Protein AF-A0A3D2KM70-F1 (afdb_monomer_lite)

pLDDT: mean 77.21, std 19.56, range [39.81, 95.88]

Radius of gyration: 17.31 Å; chains: 1; bounding box: 34×28×60 Å

Structure (mmCIF, N/CA/C/O backbone):
data_AF-A0A3D2KM70-F1
#
_entry.id   AF-A0A3D2KM70-F1
#
loop_
_atom_site.group_PDB
_atom_site.id
_atom_site.type_symbol
_atom_site.label_atom_id
_atom_site.label_alt_id
_atom_site.label_comp_id
_atom_site.label_asym_id
_atom_site.label_entity_id
_atom_site.label_seq_id
_atom_site.pdbx_PDB_ins_code
_atom_site.Cartn_x
_atom_site.Cartn_y
_atom_site.Cartn_z
_atom_site.occupancy
_atom_site.B_iso_or_equiv
_atom_site.auth_seq_id
_atom_site.auth_comp_id
_atom_site.auth_asym_id
_atom_site.auth_atom_id
_atom_site.pdbx_PDB_model_num
ATOM 1 N N . ARG A 1 1 ? -3.019 -10.449 10.717 1.00 87.00 1 ARG A N 1
ATOM 2 C CA . ARG A 1 1 ? -4.019 -9.402 10.418 1.00 87.00 1 ARG A CA 1
ATOM 3 C C . ARG A 1 1 ? -3.987 -8.379 11.542 1.00 87.00 1 ARG A C 1
ATOM 5 O O . ARG A 1 1 ? -4.004 -8.789 12.696 1.00 87.00 1 ARG A O 1
ATOM 12 N N . LYS A 1 2 ? -3.865 -7.092 11.223 1.00 93.62 2 LYS A N 1
ATOM 13 C CA . LYS A 1 2 ? -3.864 -5.991 12.191 1.00 93.62 2 LYS A CA 1
ATOM 14 C C . LYS A 1 2 ? -4.686 -4.846 11.616 1.00 93.62 2 LYS A C 1
ATOM 16 O O . LYS A 1 2 ? -4.465 -4.476 10.468 1.00 93.62 2 LYS A O 1
ATOM 21 N N . THR A 1 3 ? -5.600 -4.316 12.412 1.00 94.56 3 THR A N 1
ATOM 22 C CA . THR A 1 3 ? -6.465 -3.195 12.040 1.00 94.56 3 THR A CA 1
ATOM 23 C C . THR A 1 3 ? -6.062 -1.974 12.860 1.00 94.56 3 THR A C 1
ATOM 25 O O . THR A 1 3 ? -5.606 -2.127 13.994 1.00 94.56 3 THR A O 1
ATOM 28 N N . THR A 1 4 ? -6.131 -0.790 12.264 1.00 93.19 4 THR A N 1
ATOM 29 C CA . THR A 1 4 ? -5.904 0.485 12.950 1.00 93.19 4 THR A CA 1
ATOM 30 C C . THR A 1 4 ? -7.075 0.817 13.884 1.00 93.19 4 THR A C 1
ATOM 32 O O . THR A 1 4 ? -8.182 0.317 13.694 1.00 93.19 4 THR A O 1
ATOM 35 N N . ASP A 1 5 ? -6.847 1.632 14.918 1.00 94.06 5 ASP A N 1
ATOM 36 C CA . ASP A 1 5 ? -7.869 1.918 15.946 1.00 94.06 5 ASP A CA 1
ATOM 37 C C . ASP A 1 5 ? -9.064 2.722 15.403 1.00 94.06 5 ASP A C 1
ATOM 39 O O . ASP A 1 5 ? -10.170 2.632 15.930 1.00 94.06 5 ASP A O 1
ATOM 43 N N . ASP A 1 6 ? -8.848 3.477 14.324 1.00 89.50 6 ASP A N 1
ATOM 44 C CA . ASP A 1 6 ? -9.877 4.194 13.562 1.00 89.50 6 ASP A CA 1
ATOM 45 C C . ASP A 1 6 ? -10.718 3.266 12.667 1.00 89.50 6 ASP A C 1
ATOM 47 O O . ASP A 1 6 ? -11.648 3.721 12.011 1.00 89.50 6 ASP A O 1
ATOM 51 N N . LEU A 1 7 ? -10.402 1.965 12.648 1.00 89.62 7 LEU A N 1
ATOM 52 C CA . LEU A 1 7 ? -11.056 0.922 11.853 1.00 89.62 7 LEU A CA 1
ATOM 53 C C . LEU A 1 7 ? -10.990 1.136 10.331 1.00 89.62 7 LEU A C 1
ATOM 55 O O . LEU A 1 7 ? -11.592 0.366 9.584 1.00 89.62 7 LEU A O 1
ATOM 59 N N . THR A 1 8 ? -10.209 2.111 9.864 1.00 89.31 8 THR A N 1
ATOM 60 C CA . THR A 1 8 ? -10.107 2.474 8.444 1.00 89.31 8 THR A CA 1
ATOM 61 C C . THR A 1 8 ? -9.232 1.499 7.659 1.00 89.31 8 THR A C 1
ATOM 63 O O . THR A 1 8 ? -9.537 1.163 6.516 1.00 89.31 8 THR A O 1
ATOM 66 N N . PHE A 1 9 ? -8.139 1.006 8.255 1.00 92.31 9 PHE A N 1
ATOM 67 C CA . PHE A 1 9 ? -7.177 0.148 7.563 1.00 92.31 9 PHE A CA 1
ATOM 68 C C . PHE A 1 9 ? -6.993 -1.186 8.266 1.00 92.31 9 PHE A C 1
ATOM 70 O O . PHE A 1 9 ? -6.699 -1.254 9.456 1.00 92.31 9 PHE A O 1
ATOM 77 N N . THR A 1 10 ? -7.066 -2.265 7.490 1.00 93.81 10 THR A N 1
ATOM 78 C CA . THR A 1 10 ? -6.655 -3.602 7.920 1.00 93.81 10 THR A CA 1
ATOM 79 C C . THR A 1 10 ? -5.520 -4.082 7.031 1.00 93.81 10 THR A C 1
ATOM 81 O O . THR A 1 10 ? -5.663 -4.148 5.817 1.00 93.81 10 THR A O 1
ATOM 84 N N . VAL A 1 11 ? -4.396 -4.450 7.644 1.00 94.19 11 VAL A N 1
ATOM 85 C CA . VAL A 1 11 ? -3.271 -5.087 6.958 1.00 94.19 11 VAL A CA 1
ATOM 86 C C . VAL A 1 11 ? -3.268 -6.575 7.274 1.00 94.19 11 VAL A C 1
ATOM 88 O O . VAL A 1 11 ? -3.274 -6.997 8.440 1.00 94.19 11 VAL A O 1
ATOM 91 N N . GLU A 1 12 ? -3.211 -7.391 6.231 1.00 92.69 12 GLU A N 1
ATOM 92 C CA . GLU A 1 12 ? -3.057 -8.832 6.346 1.00 92.69 12 GLU A CA 1
ATOM 93 C C . GLU A 1 12 ? -2.005 -9.376 5.387 1.00 92.69 12 GLU A C 1
ATOM 95 O O . GLU A 1 12 ? -1.741 -8.813 4.330 1.00 92.69 12 GLU A O 1
ATOM 100 N N . GLN A 1 13 ? -1.362 -10.463 5.811 1.00 92.81 13 GLN A N 1
ATOM 101 C CA . GLN A 1 13 ? -0.439 -11.203 4.970 1.00 92.81 13 GLN A CA 1
ATOM 102 C C . GLN A 1 13 ? -1.229 -12.331 4.322 1.00 92.81 13 GLN A C 1
ATOM 104 O O . GLN A 1 13 ? -1.764 -13.195 5.016 1.00 92.81 13 GLN A O 1
ATOM 109 N N . VAL A 1 14 ? -1.289 -12.302 2.999 1.00 91.19 14 VAL A N 1
ATOM 110 C CA . VAL A 1 14 ? -1.857 -13.366 2.175 1.00 91.19 14 VAL A CA 1
ATOM 111 C C . VAL A 1 14 ? -0.731 -14.188 1.555 1.00 91.19 14 VAL A C 1
ATOM 113 O O . VAL A 1 14 ? 0.415 -13.742 1.502 1.00 91.19 14 VAL A O 1
ATOM 116 N N . ASN A 1 15 ? -1.053 -15.400 1.104 1.00 90.25 15 ASN A N 1
ATOM 117 C CA . ASN A 1 15 ? -0.092 -16.265 0.424 1.00 90.25 15 ASN A CA 1
ATOM 118 C C . ASN A 1 15 ? 0.107 -15.812 -1.032 1.00 90.25 15 ASN A C 1
ATOM 120 O O . ASN A 1 15 ? 0.865 -14.891 -1.316 1.00 90.25 15 ASN A O 1
ATOM 124 N N . CYS A 1 16 ? -0.576 -16.463 -1.974 1.00 88.75 16 CYS A N 1
ATOM 125 C CA . CYS A 1 16 ? -0.451 -16.165 -3.392 1.00 88.75 16 CYS A CA 1
ATOM 126 C C . CYS A 1 16 ? -1.614 -15.288 -3.861 1.00 88.75 16 CYS A C 1
ATOM 128 O O . CYS A 1 16 ? -2.772 -15.642 -3.659 1.00 88.75 16 CYS A O 1
ATOM 130 N N . VAL A 1 17 ? -1.285 -14.184 -4.534 1.00 88.44 17 VAL A N 1
ATOM 131 C CA . VAL A 1 17 ? -2.242 -13.300 -5.227 1.00 88.44 17 VAL A CA 1
ATOM 132 C C . VAL A 1 17 ? -2.321 -13.631 -6.729 1.00 88.44 17 VAL A C 1
ATOM 134 O O . VAL A 1 17 ? -3.174 -13.126 -7.444 1.00 88.44 17 VAL A O 1
ATOM 137 N N . GLY A 1 18 ? -1.428 -14.490 -7.236 1.00 89.50 18 GLY A N 1
ATOM 138 C CA . GLY A 1 18 ? -1.379 -14.857 -8.657 1.00 89.50 18 GLY A CA 1
ATOM 139 C C . GLY A 1 18 ? -0.759 -13.792 -9.572 1.00 89.50 18 GLY A C 1
ATOM 140 O O . GLY A 1 18 ? -0.825 -13.925 -10.787 1.00 89.50 18 GLY A O 1
ATOM 141 N N . ALA A 1 19 ? -0.119 -12.764 -9.008 1.00 89.44 19 ALA A N 1
ATOM 142 C CA . ALA A 1 19 ? 0.478 -11.637 -9.731 1.00 89.44 19 ALA A CA 1
ATOM 143 C C . ALA A 1 19 ? 2.021 -11.655 -9.695 1.00 89.44 19 ALA A C 1
ATOM 145 O O . ALA A 1 19 ? 2.674 -10.627 -9.524 1.00 89.44 19 ALA A O 1
ATOM 146 N N . CYS A 1 20 ? 2.621 -12.843 -9.820 1.00 91.00 20 CYS A N 1
ATOM 147 C CA . CYS A 1 20 ? 4.066 -13.047 -9.656 1.00 91.00 20 CYS A CA 1
ATOM 148 C C . CYS A 1 20 ? 4.926 -12.228 -10.633 1.00 91.00 20 CYS A C 1
ATOM 150 O O . CYS A 1 20 ? 6.056 -11.890 -10.298 1.00 91.00 20 CYS A O 1
ATOM 152 N N . SER A 1 21 ? 4.403 -11.901 -11.818 1.00 93.06 21 SER A N 1
ATOM 153 C CA . SER A 1 21 ? 5.110 -11.115 -12.837 1.00 93.06 21 SER A CA 1
ATOM 154 C C . SER A 1 21 ? 5.306 -9.643 -12.472 1.00 93.06 21 SER A C 1
ATOM 156 O O . SER A 1 21 ? 6.111 -8.986 -13.118 1.00 93.06 21 SER A O 1
ATOM 158 N N . MET A 1 22 ? 4.585 -9.135 -11.469 1.00 89.50 22 MET A N 1
ATOM 159 C CA . MET A 1 22 ? 4.649 -7.743 -11.004 1.00 89.50 22 MET A CA 1
ATOM 160 C C . MET A 1 22 ? 5.007 -7.682 -9.513 1.00 89.50 22 MET A C 1
ATOM 162 O O . MET A 1 22 ? 4.574 -6.787 -8.790 1.00 89.50 22 MET A O 1
ATOM 166 N N . ALA A 1 23 ? 5.707 -8.695 -8.999 1.00 90.12 23 ALA A N 1
ATOM 167 C CA . ALA A 1 23 ? 6.129 -8.703 -7.606 1.00 90.12 23 ALA A CA 1
ATOM 168 C C . ALA A 1 23 ? 7.174 -7.596 -7.358 1.00 90.12 23 ALA A C 1
ATOM 170 O O . ALA A 1 23 ? 8.082 -7.453 -8.177 1.00 90.12 23 ALA A O 1
ATOM 171 N N . PRO A 1 24 ? 7.137 -6.883 -6.213 1.00 91.75 24 PRO A N 1
ATOM 172 C CA . PRO A 1 24 ? 6.229 -7.020 -5.063 1.00 91.75 24 PRO A CA 1
ATOM 173 C C . PRO A 1 24 ? 4.807 -6.484 -5.305 1.00 91.75 24 PRO A C 1
ATOM 175 O O . PRO A 1 24 ? 4.634 -5.445 -5.934 1.00 91.75 24 PRO A O 1
ATOM 178 N N . VAL A 1 25 ? 3.796 -7.164 -4.745 1.00 93.19 25 VAL A N 1
ATOM 179 C CA . VAL A 1 25 ? 2.371 -6.838 -4.943 1.00 93.19 25 VAL A CA 1
ATOM 180 C C . VAL A 1 25 ? 1.664 -6.488 -3.635 1.00 93.19 25 VAL A C 1
ATOM 182 O O . VAL A 1 25 ? 1.904 -7.116 -2.604 1.00 93.19 25 VAL A O 1
ATOM 185 N N . VAL A 1 26 ? 0.745 -5.524 -3.704 1.00 93.06 26 VAL A N 1
ATOM 186 C CA . VAL A 1 26 ? -0.213 -5.190 -2.641 1.00 93.06 26 VAL A CA 1
ATOM 187 C C . VAL A 1 26 ? -1.625 -5.218 -3.217 1.00 93.06 26 VAL A C 1
ATOM 189 O O . VAL A 1 26 ? -1.872 -4.664 -4.287 1.00 93.06 26 VAL A O 1
ATOM 192 N N . THR A 1 27 ? -2.560 -5.841 -2.504 1.00 92.06 27 THR A N 1
ATOM 193 C CA . THR A 1 27 ? -3.991 -5.798 -2.821 1.00 92.06 27 THR A CA 1
ATOM 194 C C . THR A 1 27 ? -4.723 -4.880 -1.856 1.00 92.06 27 THR A C 1
ATOM 196 O O . THR A 1 27 ? -4.455 -4.880 -0.657 1.00 92.06 27 THR A O 1
ATOM 199 N N . VAL A 1 28 ? -5.667 -4.100 -2.377 1.00 92.75 28 VAL A N 1
ATOM 200 C CA . VAL A 1 28 ? -6.573 -3.278 -1.568 1.00 92.75 28 VAL A CA 1
ATOM 201 C C . VAL A 1 28 ? -7.992 -3.788 -1.773 1.00 92.75 28 VAL A C 1
ATOM 203 O O . VAL A 1 28 ? -8.465 -3.885 -2.912 1.00 92.75 28 VAL A O 1
ATOM 206 N N . ASN A 1 29 ? -8.651 -4.133 -0.662 1.00 88.31 29 ASN A N 1
ATOM 207 C CA . ASN A 1 29 ? -10.015 -4.673 -0.615 1.00 88.31 29 ASN A CA 1
ATOM 208 C C . ASN A 1 29 ? -10.239 -5.884 -1.544 1.00 88.31 29 ASN A C 1
ATOM 210 O O . ASN A 1 29 ? -11.329 -6.036 -2.088 1.00 88.31 29 ASN A O 1
ATOM 214 N N . ASP A 1 30 ? -9.195 -6.686 -1.790 1.00 82.69 30 ASP A N 1
ATOM 215 C CA . ASP A 1 30 ? -9.190 -7.850 -2.696 1.00 82.69 30 ASP A CA 1
ATOM 216 C C . ASP A 1 30 ? -9.635 -7.571 -4.143 1.00 82.69 30 ASP A C 1
ATOM 218 O O . ASP A 1 30 ? -9.998 -8.483 -4.884 1.00 82.69 30 ASP A O 1
ATOM 222 N N . ARG A 1 31 ? -9.597 -6.302 -4.569 1.00 82.06 31 ARG A N 1
ATOM 223 C CA . ARG A 1 31 ? -10.047 -5.878 -5.907 1.00 82.06 31 ARG A CA 1
ATOM 224 C C . ARG A 1 31 ? -8.949 -5.207 -6.704 1.00 82.06 31 ARG A C 1
ATOM 226 O O . ARG A 1 31 ? -8.727 -5.543 -7.864 1.00 82.06 31 ARG A O 1
ATOM 233 N N . ARG A 1 32 ? -8.248 -4.254 -6.087 1.00 86.12 32 ARG A N 1
ATOM 234 C CA . ARG A 1 32 ? -7.187 -3.509 -6.766 1.00 86.12 32 ARG A CA 1
ATOM 235 C C . ARG A 1 32 ? -5.839 -4.126 -6.440 1.00 86.12 32 ARG A C 1
ATOM 237 O O . ARG A 1 32 ? -5.443 -4.160 -5.278 1.00 86.12 32 ARG A O 1
ATOM 244 N N . VAL A 1 33 ? -5.159 -4.613 -7.474 1.00 91.00 33 VAL A N 1
ATOM 245 C CA . VAL A 1 33 ? -3.797 -5.149 -7.402 1.00 91.00 33 VAL A CA 1
ATOM 246 C C . VAL A 1 33 ? -2.833 -4.047 -7.819 1.00 91.00 33 VAL A C 1
ATOM 248 O O . VAL A 1 33 ? -2.966 -3.487 -8.905 1.00 91.00 33 VAL A O 1
ATOM 251 N N . TYR A 1 34 ? -1.853 -3.760 -6.973 1.00 91.69 34 TYR A N 1
ATOM 252 C CA . TYR A 1 34 ? -0.773 -2.833 -7.268 1.00 91.69 34 TYR A CA 1
ATOM 253 C C . TYR A 1 34 ? 0.548 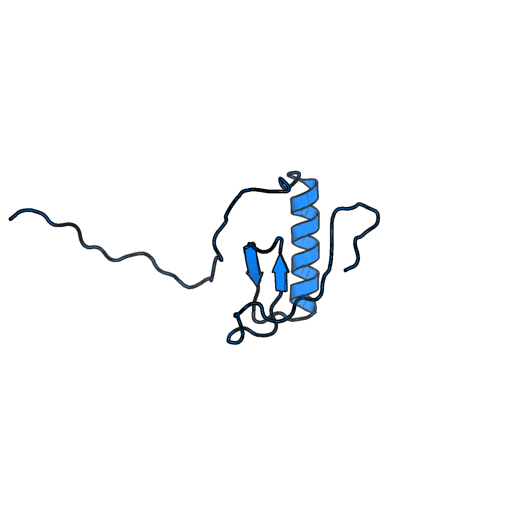-3.599 -7.273 1.00 91.69 34 TYR A C 1
ATOM 255 O O . TYR A 1 34 ? 0.959 -4.116 -6.233 1.00 91.69 34 TYR A O 1
ATOM 263 N N . GLY A 1 35 ? 1.168 -3.707 -8.446 1.00 92.69 35 GLY A N 1
ATOM 264 C CA . GLY A 1 35 ? 2.458 -4.367 -8.640 1.00 92.69 35 GLY A CA 1
ATOM 265 C C . GLY A 1 35 ? 3.643 -3.406 -8.660 1.00 92.69 35 GLY A C 1
ATOM 266 O O . GLY A 1 35 ? 3.459 -2.196 -8.533 1.00 92.69 35 GLY A O 1
ATOM 267 N N . ASP A 1 36 ? 4.842 -3.975 -8.796 1.00 93.69 36 ASP A N 1
ATOM 268 C CA . ASP A 1 36 ? 6.141 -3.288 -8.805 1.00 93.69 36 ASP A CA 1
ATOM 269 C C . ASP A 1 36 ? 6.334 -2.340 -7.611 1.00 93.69 36 ASP A C 1
ATOM 271 O O . ASP A 1 36 ? 6.993 -1.306 -7.693 1.00 93.69 36 ASP A O 1
ATOM 275 N N . MET A 1 37 ? 5.747 -2.701 -6.467 1.00 93.56 37 MET A N 1
ATOM 276 C CA . MET A 1 37 ? 5.582 -1.787 -5.347 1.00 93.56 37 MET A CA 1
ATOM 277 C C . MET A 1 37 ? 6.896 -1.543 -4.599 1.00 93.56 37 MET A C 1
ATOM 279 O O . MET A 1 37 ? 7.490 -2.459 -4.021 1.00 93.56 37 MET A O 1
ATOM 283 N N . THR A 1 38 ? 7.300 -0.278 -4.498 1.00 95.88 38 THR A N 1
ATOM 284 C CA . THR A 1 38 ? 8.366 0.160 -3.587 1.00 95.88 38 THR A CA 1
ATOM 285 C C . THR A 1 38 ? 7.816 0.646 -2.242 1.00 95.88 38 THR A C 1
ATOM 287 O O . THR A 1 38 ? 6.646 0.997 -2.104 1.00 95.88 38 THR A O 1
ATOM 290 N N . GLN A 1 39 ? 8.678 0.752 -1.222 1.00 95.25 39 GLN A N 1
ATOM 291 C CA . GLN A 1 39 ? 8.289 1.306 0.089 1.00 95.25 39 GLN A CA 1
ATOM 292 C C . GLN A 1 39 ? 7.737 2.739 -0.016 1.00 95.25 39 GLN A C 1
ATOM 294 O O . GLN A 1 39 ? 6.803 3.104 0.697 1.00 95.25 39 GLN A O 1
ATOM 299 N N . LYS A 1 40 ? 8.303 3.552 -0.919 1.00 95.75 40 LYS A N 1
ATOM 300 C CA . LYS A 1 40 ? 7.867 4.934 -1.150 1.00 95.75 40 LYS A CA 1
ATOM 301 C C . LYS A 1 40 ? 6.480 4.979 -1.791 1.00 95.75 40 LYS A C 1
ATOM 303 O O . LYS A 1 40 ? 5.653 5.796 -1.394 1.00 95.75 40 LYS A O 1
ATOM 308 N N . GLU A 1 41 ? 6.225 4.108 -2.761 1.00 93.50 41 GLU A N 1
ATOM 309 C CA . GLU A 1 41 ? 4.922 4.013 -3.426 1.00 93.50 41 GLU A CA 1
ATOM 310 C C . GLU A 1 41 ? 3.856 3.439 -2.502 1.00 93.50 41 GLU A C 1
ATOM 312 O O . GLU A 1 41 ? 2.744 3.954 -2.493 1.00 93.50 41 GLU A O 1
ATOM 317 N N . ALA A 1 42 ? 4.204 2.465 -1.657 1.00 93.69 42 ALA A N 1
ATOM 318 C CA . ALA A 1 42 ? 3.303 1.950 -0.633 1.00 93.69 42 ALA A CA 1
ATOM 319 C C . ALA A 1 42 ? 2.882 3.056 0.348 1.00 93.69 42 ALA A C 1
ATOM 321 O O . ALA A 1 42 ? 1.696 3.206 0.634 1.00 93.69 42 ALA A O 1
ATOM 322 N N . ALA A 1 43 ? 3.826 3.884 0.811 1.00 95.50 43 ALA A N 1
ATOM 323 C CA . ALA A 1 43 ? 3.509 5.035 1.656 1.00 95.50 43 ALA A CA 1
ATOM 324 C C . ALA A 1 43 ? 2.604 6.045 0.928 1.00 95.50 43 ALA A C 1
ATOM 326 O O . ALA A 1 43 ? 1.591 6.475 1.475 1.00 95.50 43 ALA A O 1
ATOM 327 N N . ALA A 1 44 ? 2.917 6.377 -0.328 1.00 95.25 44 ALA A N 1
ATOM 328 C CA . ALA A 1 44 ? 2.091 7.277 -1.131 1.00 95.25 44 ALA A CA 1
ATOM 329 C C . ALA A 1 44 ? 0.686 6.710 -1.413 1.00 95.25 44 ALA A C 1
ATOM 331 O O . ALA A 1 44 ? -0.282 7.464 -1.457 1.00 95.25 44 ALA A O 1
ATOM 332 N N . LEU A 1 45 ? 0.559 5.393 -1.599 1.00 93.06 45 LEU A N 1
ATOM 333 C CA . LEU A 1 45 ? -0.719 4.701 -1.757 1.00 93.06 45 LEU A CA 1
ATOM 334 C C . LEU A 1 45 ? -1.566 4.836 -0.490 1.00 93.06 45 LEU A C 1
ATOM 336 O O . LEU A 1 45 ? -2.723 5.222 -0.596 1.00 93.06 45 LEU A O 1
ATOM 340 N N . VAL A 1 46 ? -0.995 4.592 0.693 1.00 93.06 46 VAL A N 1
ATOM 341 C CA . VAL A 1 46 ? -1.713 4.744 1.971 1.00 93.06 46 VAL A CA 1
ATOM 342 C C . VAL A 1 46 ? -2.220 6.175 2.159 1.00 93.06 46 VAL A C 1
ATOM 344 O O . VAL A 1 46 ? -3.373 6.362 2.531 1.00 93.06 46 VAL A O 1
ATOM 347 N N . GLU A 1 47 ? -1.406 7.186 1.851 1.00 93.94 47 GLU A N 1
ATOM 348 C CA . GLU A 1 47 ? -1.822 8.593 1.953 1.00 93.94 47 GLU A CA 1
ATOM 349 C C . GLU A 1 47 ? -2.964 8.952 0.993 1.00 93.94 47 GLU A C 1
ATOM 351 O O . GLU A 1 47 ? -3.832 9.750 1.341 1.00 93.94 47 GLU A O 1
ATOM 356 N N . ARG A 1 48 ? -3.000 8.355 -0.205 1.00 92.44 48 ARG A N 1
ATOM 357 C CA . ARG A 1 48 ? -4.136 8.519 -1.126 1.00 92.44 48 ARG A CA 1
ATOM 358 C C . ARG A 1 48 ? -5.394 7.846 -0.586 1.00 92.44 48 ARG A C 1
ATOM 360 O O . ARG A 1 48 ? -6.426 8.497 -0.503 1.00 92.44 48 ARG A O 1
ATOM 367 N N . LEU A 1 49 ? -5.280 6.593 -0.143 1.00 91.75 49 LEU A N 1
ATOM 368 C CA . LEU A 1 49 ? -6.406 5.834 0.407 1.00 91.75 49 LEU A CA 1
ATOM 369 C C . LEU A 1 49 ? -7.000 6.489 1.660 1.00 91.75 49 LEU A C 1
ATOM 371 O O . LEU A 1 49 ? -8.199 6.395 1.883 1.00 91.75 49 LEU A O 1
ATOM 375 N N . ARG A 1 50 ? -6.176 7.159 2.477 1.00 90.44 50 ARG A N 1
ATOM 376 C CA . ARG A 1 50 ? -6.640 7.931 3.640 1.00 90.44 50 ARG A CA 1
ATOM 377 C C . ARG A 1 50 ? -7.573 9.063 3.231 1.00 90.44 50 ARG A C 1
ATOM 379 O O . ARG A 1 50 ? -8.659 9.160 3.780 1.00 90.44 50 ARG A O 1
ATOM 386 N N . LYS A 1 51 ? -7.175 9.859 2.237 1.00 90.00 51 LYS A N 1
ATOM 387 C CA . LYS A 1 51 ? -8.005 10.953 1.711 1.00 90.00 51 LYS A CA 1
ATOM 388 C C . LYS A 1 51 ? -9.296 10.425 1.095 1.00 90.00 51 LYS A C 1
ATOM 390 O O . LYS A 1 51 ? -10.367 10.925 1.403 1.00 90.00 51 LYS A O 1
ATOM 395 N N . GLU A 1 52 ? -9.193 9.358 0.302 1.00 86.56 52 GLU A N 1
ATOM 396 C CA . GLU A 1 52 ? -10.359 8.700 -0.300 1.00 86.56 52 GLU A CA 1
ATOM 397 C C . GLU A 1 52 ? -11.354 8.224 0.774 1.00 86.56 52 GLU A C 1
ATOM 399 O O . GLU A 1 52 ? -12.550 8.442 0.625 1.00 86.56 52 GLU A O 1
ATOM 404 N N . ALA A 1 53 ? -10.870 7.648 1.882 1.00 84.25 53 ALA A N 1
ATOM 405 C CA . ALA A 1 53 ? -11.712 7.206 2.996 1.00 84.25 53 ALA A CA 1
ATOM 406 C C . ALA A 1 53 ? -12.368 8.358 3.787 1.00 84.25 53 ALA A C 1
ATOM 408 O O . ALA A 1 53 ? -13.406 8.146 4.416 1.00 84.25 53 ALA A O 1
ATOM 409 N N . GLU A 1 54 ? -11.776 9.555 3.774 1.00 78.94 54 GLU A N 1
ATOM 410 C CA . GLU A 1 54 ? -12.320 10.764 4.408 1.00 78.94 54 GLU A CA 1
ATOM 411 C C . GLU A 1 54 ? -13.368 11.470 3.526 1.00 78.94 54 GLU A C 1
ATOM 413 O O . GLU A 1 54 ? -14.324 12.041 4.054 1.00 78.94 54 GLU A O 1
ATOM 418 N N . GLU A 1 55 ? -13.195 11.445 2.199 1.00 72.88 55 GLU A N 1
ATOM 419 C CA . GLU A 1 55 ? -14.029 12.178 1.232 1.00 72.88 55 GLU A CA 1
ATOM 420 C C . GLU A 1 55 ? -15.283 11.403 0.796 1.00 72.88 55 GLU A C 1
ATOM 422 O O . GLU A 1 55 ? -16.357 11.995 0.688 1.00 72.88 55 GLU A O 1
ATOM 427 N N . GLU A 1 56 ? -15.184 10.085 0.607 1.00 58.91 56 GLU A N 1
ATOM 428 C CA . GLU A 1 56 ? -16.340 9.208 0.417 1.00 58.91 56 GLU A CA 1
ATOM 429 C C . GLU A 1 56 ? -16.165 7.953 1.281 1.00 58.91 56 GLU A C 1
ATOM 431 O O . GLU A 1 56 ? -15.211 7.199 1.075 1.00 58.91 56 GLU A O 1
ATOM 436 N N . PRO A 1 57 ? -17.065 7.671 2.245 1.00 56.22 57 P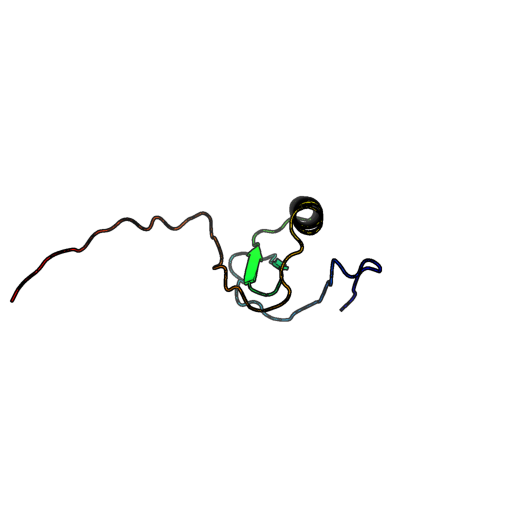RO A N 1
ATOM 437 C CA . PRO A 1 57 ? -16.967 6.454 3.037 1.00 56.22 57 PRO A CA 1
ATOM 438 C C . PRO A 1 57 ? -17.122 5.250 2.104 1.00 56.22 57 PRO A C 1
ATOM 440 O O . PRO A 1 57 ? -18.224 4.933 1.650 1.00 56.22 57 PRO A O 1
ATOM 443 N N . VAL A 1 58 ? -15.996 4.607 1.780 1.00 54.56 58 VAL A N 1
ATOM 44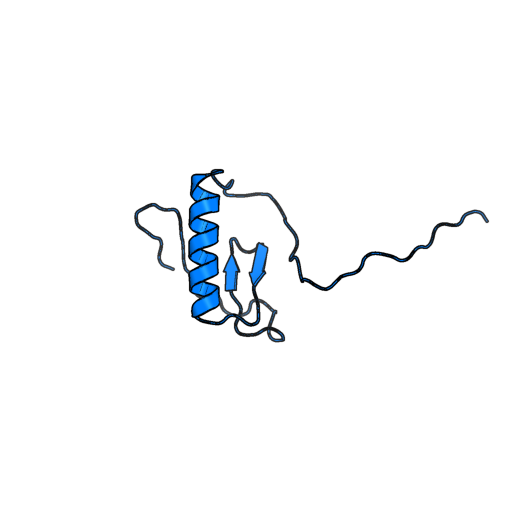4 C CA . VAL A 1 58 ? -15.945 3.488 0.839 1.00 54.56 58 VAL A CA 1
ATOM 445 C C . VAL A 1 58 ? -16.908 2.392 1.307 1.00 54.56 58 VAL A C 1
ATOM 447 O O . VAL A 1 58 ? -16.767 1.900 2.431 1.00 54.56 58 VAL A O 1
ATOM 450 N N . PRO A 1 59 ? -17.898 1.991 0.487 1.00 53.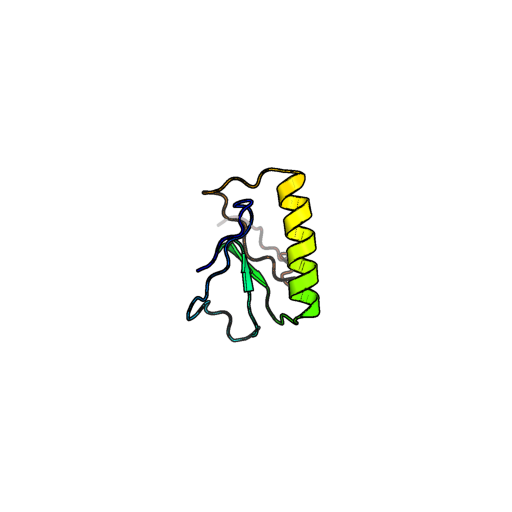66 59 PRO A N 1
ATOM 451 C CA . PRO A 1 59 ? -18.833 0.951 0.873 1.00 53.66 59 PRO A CA 1
ATOM 452 C C . PRO A 1 59 ? -18.056 -0.342 1.091 1.00 53.66 59 PRO A C 1
ATOM 454 O O . PRO A 1 59 ? -17.483 -0.924 0.162 1.00 53.66 59 PRO A O 1
ATOM 457 N N . THR A 1 60 ? -18.022 -0.802 2.335 1.00 55.81 60 THR A N 1
ATOM 458 C CA . THR A 1 60 ? -17.616 -2.166 2.628 1.00 55.81 60 THR A CA 1
ATOM 459 C C . THR A 1 60 ? -18.661 -3.086 2.002 1.00 55.81 60 THR A C 1
ATOM 461 O O . THR A 1 60 ? -19.833 -3.009 2.356 1.00 55.81 60 THR A O 1
ATOM 464 N N . GLU A 1 61 ? -18.190 -3.951 1.097 1.00 49.38 61 GLU A N 1
ATOM 465 C CA . GLU A 1 61 ? -18.913 -5.039 0.413 1.00 49.38 61 GLU A CA 1
ATOM 466 C C . GLU A 1 61 ? -19.639 -4.655 -0.904 1.00 49.38 61 GLU A C 1
ATOM 468 O O . GLU A 1 61 ? -20.538 -3.826 -0.941 1.00 49.38 61 GLU A O 1
ATOM 473 N N . GLY A 1 62 ? -19.243 -5.295 -2.023 1.00 51.56 62 GLY A N 1
ATOM 474 C CA . GLY A 1 62 ? -20.100 -5.430 -3.218 1.00 51.56 62 GLY A CA 1
ATOM 475 C C . GLY A 1 62 ? -19.773 -4.747 -4.565 1.00 51.56 62 GLY A C 1
ATOM 476 O O . GLY A 1 62 ? -20.495 -5.035 -5.512 1.00 51.56 62 GLY A O 1
ATOM 477 N N . ALA A 1 63 ? -18.738 -3.917 -4.745 1.00 45.91 63 ALA A N 1
ATOM 478 C CA . ALA A 1 63 ? -18.473 -3.255 -6.044 1.00 45.91 63 ALA A CA 1
ATOM 479 C C . ALA A 1 63 ? -17.213 -3.791 -6.751 1.00 45.91 63 ALA A C 1
ATOM 481 O O . ALA A 1 63 ? -16.091 -3.402 -6.438 1.00 45.91 63 ALA A O 1
ATOM 482 N N . GLY A 1 64 ? -17.377 -4.739 -7.674 1.00 51.50 64 GLY A N 1
ATOM 483 C CA . GLY A 1 64 ? -16.285 -5.184 -8.536 1.00 51.50 64 GLY A CA 1
ATOM 484 C C . GLY A 1 64 ? -15.758 -4.023 -9.379 1.00 51.50 64 GLY A C 1
ATOM 485 O O . GLY A 1 64 ? -16.446 -3.566 -10.281 1.00 51.50 64 GLY A O 1
ATOM 486 N N . ASP A 1 65 ? -14.528 -3.595 -9.114 1.00 49.28 65 ASP A N 1
ATOM 487 C CA . ASP A 1 65 ? -13.828 -2.604 -9.921 1.00 49.28 65 ASP A CA 1
ATOM 488 C C . ASP A 1 65 ? -12.519 -3.219 -10.384 1.00 49.28 65 ASP A C 1
ATOM 490 O O . ASP A 1 65 ? -11.565 -3.358 -9.613 1.00 49.28 65 ASP A O 1
ATOM 494 N N . GLY A 1 66 ? -12.544 -3.641 -11.649 1.00 48.81 66 GLY A N 1
ATOM 495 C CA . GLY A 1 66 ? -11.473 -4.338 -12.337 1.00 48.81 66 GLY A CA 1
ATOM 496 C C . GLY A 1 66 ? -10.100 -3.724 -12.089 1.00 48.81 66 GLY A C 1
ATOM 497 O O . GLY A 1 66 ? -9.926 -2.508 -11.955 1.00 48.81 66 GLY A O 1
ATOM 498 N N . VAL A 1 67 ? -9.119 -4.616 -12.026 1.00 46.84 67 VAL A N 1
ATOM 499 C CA . VAL A 1 67 ? -7.699 -4.294 -12.025 1.00 46.84 67 VAL A CA 1
ATOM 500 C C . VAL A 1 67 ? -7.394 -3.385 -13.222 1.00 46.84 67 VAL A C 1
ATOM 502 O O . VAL A 1 67 ? -7.422 -3.800 -14.373 1.00 46.84 67 VAL A O 1
ATOM 505 N N . GLY A 1 68 ? -7.177 -2.101 -12.948 1.00 48.06 68 GLY A N 1
ATOM 506 C CA . GLY A 1 68 ? -6.716 -1.142 -13.940 1.00 48.06 68 GLY A CA 1
ATOM 507 C C . GLY A 1 68 ? -5.209 -1.272 -14.077 1.00 48.06 68 GLY A C 1
ATOM 508 O O . GLY A 1 68 ? -4.468 -0.607 -13.357 1.00 48.06 68 GLY A O 1
ATOM 509 N N . THR A 1 69 ? -4.750 -2.129 -14.980 1.00 39.81 69 THR A N 1
ATOM 510 C CA . THR A 1 69 ? -3.388 -2.071 -15.507 1.00 39.81 69 THR A CA 1
ATOM 511 C C . THR A 1 69 ? -3.320 -0.909 -16.493 1.00 3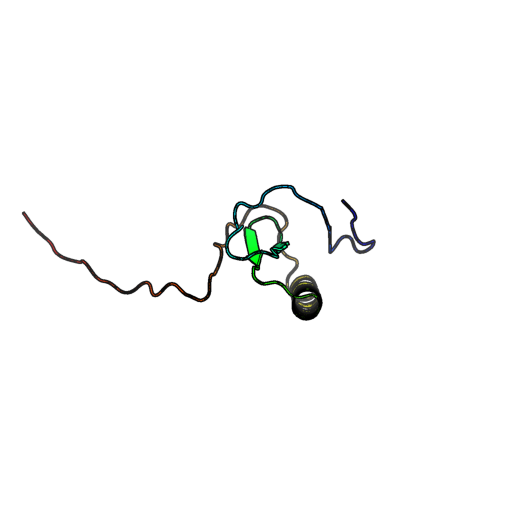9.81 69 THR A C 1
ATOM 513 O O . THR A 1 69 ? -4.086 -0.824 -17.455 1.00 39.81 69 THR A O 1
ATOM 516 N N . ALA A 1 70 ? -2.416 0.041 -16.247 1.00 49.00 70 ALA A N 1
ATOM 517 C CA . ALA A 1 70 ? -2.058 1.053 -17.231 1.00 49.00 70 ALA A CA 1
ATOM 518 C C . ALA A 1 70 ? -1.435 0.338 -18.445 1.00 49.00 70 ALA A C 1
ATOM 520 O O . ALA A 1 70 ? -0.236 0.075 -18.461 1.00 49.00 70 ALA A O 1
ATOM 521 N N . GLY A 1 71 ? -2.253 -0.042 -19.432 1.00 49.03 71 GLY A N 1
ATOM 522 C CA . GLY A 1 71 ? -1.754 -0.817 -20.568 1.00 49.03 71 GLY A CA 1
ATOM 523 C C . GLY A 1 71 ? -2.760 -1.360 -21.580 1.00 49.03 71 GLY A C 1
ATOM 524 O O . GLY A 1 71 ? -2.330 -1.693 -22.681 1.00 49.03 71 GLY A O 1
ATOM 525 N N . GLU A 1 72 ? -4.065 -1.416 -21.310 1.00 47.06 72 GLU A N 1
ATOM 526 C CA . GLU A 1 72 ? -5.004 -2.012 -22.273 1.00 47.06 72 GLU A CA 1
ATOM 527 C C . GLU A 1 72 ? -5.758 -0.973 -23.107 1.00 47.06 72 GLU A C 1
ATOM 529 O O . GLU A 1 72 ? -6.763 -0.381 -22.718 1.00 47.06 72 GLU A O 1
ATOM 534 N N . ARG A 1 73 ? -5.247 -0.779 -24.326 1.00 49.19 73 ARG A N 1
ATOM 535 C CA . ARG A 1 73 ? -5.987 -0.206 -25.450 1.00 49.19 73 ARG A CA 1
ATOM 536 C C . ARG A 1 73 ? -7.112 -1.165 -25.849 1.00 49.19 73 ARG A C 1
ATOM 538 O O . ARG A 1 73 ? -6.874 -2.119 -26.581 1.00 49.19 73 ARG A O 1
ATOM 545 N N . ALA A 1 74 ? -8.340 -0.881 -25.429 1.00 52.62 74 ALA A N 1
AT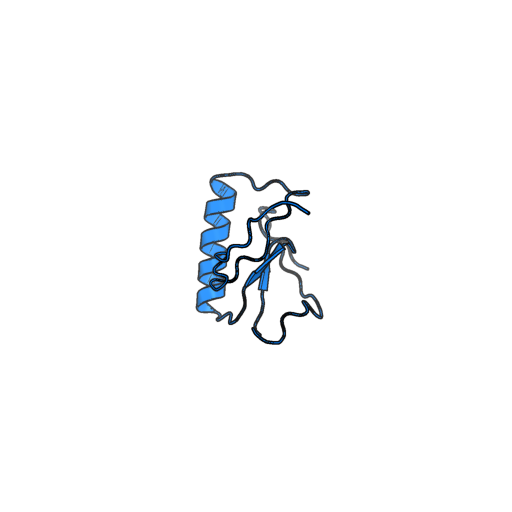OM 546 C CA . ALA A 1 74 ? -9.533 -1.415 -26.078 1.00 52.62 74 ALA A CA 1
ATOM 547 C C . ALA A 1 74 ? -9.868 -0.539 -27.297 1.00 52.62 74 ALA A C 1
ATOM 549 O O . ALA A 1 74 ? -10.582 0.454 -27.182 1.00 52.62 74 ALA A O 1
ATOM 550 N N . ALA A 1 75 ? -9.302 -0.874 -28.457 1.00 56.56 75 ALA A N 1
ATOM 551 C CA . ALA A 1 75 ? -9.729 -0.335 -29.746 1.00 56.56 75 ALA A CA 1
ATOM 552 C C . ALA A 1 75 ? -9.315 -1.278 -30.886 1.00 56.56 75 ALA A C 1
ATOM 554 O O . ALA A 1 75 ? -8.272 -1.079 -31.497 1.00 56.56 75 ALA A O 1
ATOM 555 N N . ASP A 1 76 ? -10.132 -2.302 -31.129 1.00 56.75 76 ASP A N 1
ATOM 556 C CA . ASP A 1 76 ? -10.461 -2.842 -32.458 1.00 56.75 76 ASP A CA 1
ATOM 557 C C . ASP A 1 76 ? -11.682 -3.767 -32.241 1.00 56.75 76 ASP A C 1
ATOM 559 O O . ASP A 1 76 ? -11.633 -4.678 -31.424 1.00 56.75 76 ASP A O 1
ATOM 563 N N . GLY A 1 77 ? -12.880 -3.531 -32.765 1.00 53.59 77 GLY A N 1
ATOM 564 C CA . GLY A 1 77 ? -13.167 -2.964 -34.072 1.00 53.59 77 GLY A CA 1
ATOM 565 C C . GLY A 1 77 ? -13.676 -4.040 -35.033 1.00 53.59 77 GLY A C 1
ATOM 566 O O . GLY A 1 77 ? -13.186 -4.122 -36.145 1.00 53.59 77 GLY A O 1
ATOM 567 N N . ALA A 1 78 ? -14.673 -4.849 -34.653 1.00 56.03 78 ALA A N 1
ATOM 568 C CA . ALA A 1 78 ? -15.366 -5.724 -35.604 1.00 56.03 78 ALA A CA 1
ATOM 569 C C . ALA A 1 78 ? -16.887 -5.617 -35.439 1.00 56.03 78 ALA A C 1
ATOM 571 O O . ALA A 1 78 ? -17.532 -6.400 -34.744 1.00 56.03 78 ALA A O 1
ATOM 572 N N . GLY A 1 79 ? -17.455 -4.597 -36.084 1.00 51.44 79 GLY A N 1
ATOM 573 C CA . GLY A 1 79 ? -18.835 -4.633 -36.555 1.00 51.44 79 GLY A CA 1
ATOM 574 C C . GLY A 1 79 ? -18.905 -5.270 -37.949 1.00 51.44 79 GLY A C 1
ATOM 575 O O . GLY A 1 79 ? -17.954 -5.170 -38.720 1.00 51.44 79 GLY A O 1
ATOM 576 N N . GLY A 1 80 ? -20.048 -5.880 -38.274 1.00 41.97 80 GLY A N 1
ATOM 577 C CA . GLY A 1 80 ? -20.397 -6.368 -39.619 1.00 41.97 80 GLY A CA 1
ATOM 578 C C . GLY A 1 80 ? -20.980 -7.785 -39.565 1.00 41.97 80 GLY A C 1
ATOM 579 O O . GLY A 1 80 ? -20.232 -8.739 -39.426 1.00 41.97 80 GLY A O 1
ATOM 580 N N . ALA A 1 81 ? -22.292 -7.965 -39.403 1.00 49.53 81 ALA A N 1
ATOM 581 C CA . ALA A 1 81 ? -23.350 -7.865 -40.419 1.00 49.53 81 ALA A CA 1
ATOM 582 C C . ALA A 1 81 ? -23.499 -9.126 -41.297 1.00 49.53 81 ALA A C 1
ATOM 584 O O . ALA A 1 81 ? -22.583 -9.484 -42.021 1.00 49.53 81 ALA A O 1
ATOM 585 N N . ALA A 1 82 ? -24.726 -9.666 -41.263 1.00 48.22 82 ALA A N 1
ATOM 586 C CA . ALA A 1 82 ? -25.461 -10.363 -42.326 1.00 48.22 82 ALA A CA 1
ATOM 587 C C . ALA A 1 82 ? -24.895 -11.667 -42.931 1.00 48.22 82 ALA A C 1
ATOM 589 O O . ALA A 1 82 ? -23.806 -11.692 -43.495 1.00 48.22 82 ALA A O 1
ATOM 590 N N . GLY A 1 83 ? -25.742 -12.708 -42.935 1.00 42.44 83 GLY A N 1
ATOM 591 C CA . GLY A 1 83 ? -25.569 -13.945 -43.705 1.00 42.44 83 GLY A CA 1
ATOM 592 C C . GLY A 1 83 ? -26.122 -15.160 -42.991 1.00 42.44 83 GLY A C 1
ATOM 593 O O . GLY A 1 83 ? -25.303 -15.858 -42.362 1.00 42.44 83 GLY A O 1
#

Secondary structure (DSSP, 8-state):
-EE-TTSS-EE---S--S-GGG-S-EEETTTEEE-S--HHHHHHHHHHHHHHHHHS---SS--------TT------------

Sequence (83 aa):
RKTTDDLTFTVEQVNCVGACSMAPVVTVNDRRVYGDMTQKEAAALVERLRKEAEEEPVPTEGAGDGVGTAGERAADGAGGAAG

Foldseek 3Di:
DDADPVRQDDDDDDDDPPPVVQPPWDDDLNAEIDGVDDPVNVVVVVVVSVVVCVVDVPDDDDDRDHHDDPDDDPDDDDDDDDD